Protein AF-A0A7W1SUH8-F1 (afdb_monomer_lite)

Radius of gyration: 11.29 Å; chains: 1; bounding box: 22×27×23 Å

Foldseek 3Di:
DKWKWFQFPVGTFGFGDDDDDDPDDTGTPDDPVRGQKMWMADDDPPPDPDGPPRTPDIDGDD

Structure (mmCIF, N/CA/C/O backbone):
data_AF-A0A7W1SUH8-F1
#
_entry.id   AF-A0A7W1SUH8-F1
#
loop_
_atom_site.group_PDB
_atom_site.id
_atom_site.type_symbol
_atom_site.label_atom_id
_atom_site.label_alt_id
_atom_site.label_comp_id
_atom_site.label_asym_id
_atom_site.label_entity_id
_atom_site.label_seq_id
_atom_site.pdbx_PDB_ins_code
_atom_site.Cartn_x
_atom_site.Cartn_y
_atom_site.Cartn_z
_atom_site.occupancy
_atom_site.B_iso_or_equiv
_atom_site.auth_seq_id
_atom_site.auth_comp_id
_atom_site.auth_asym_id
_atom_site.auth_atom_id
_atom_site.pdbx_PDB_model_nu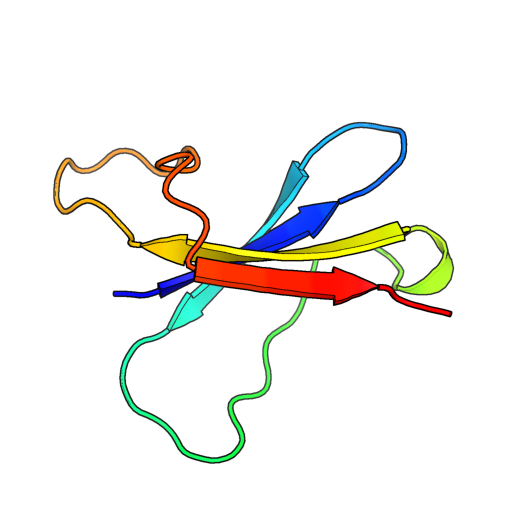m
ATOM 1 N N . PHE A 1 1 ? 8.829 5.232 -9.751 1.00 87.94 1 PHE A N 1
ATOM 2 C CA . PHE A 1 1 ? 8.924 4.238 -8.664 1.00 87.94 1 PHE A CA 1
ATOM 3 C C . PHE A 1 1 ? 7.503 3.885 -8.238 1.00 87.94 1 PHE A C 1
ATOM 5 O O . PHE A 1 1 ? 6.575 4.552 -8.680 1.00 87.94 1 PHE A O 1
ATOM 12 N N . TYR A 1 2 ? 7.314 2.821 -7.473 1.00 92.00 2 TYR A N 1
ATOM 13 C CA . TYR A 1 2 ? 6.040 2.457 -6.862 1.00 92.00 2 TYR A CA 1
ATOM 14 C C . TYR A 1 2 ? 6.094 2.770 -5.375 1.00 92.00 2 TYR A C 1
ATOM 16 O O . TYR A 1 2 ? 7.138 2.594 -4.754 1.00 92.00 2 TYR A O 1
ATOM 24 N N . GLU A 1 3 ? 4.967 3.178 -4.816 1.00 93.81 3 GLU A N 1
ATOM 25 C CA . GLU A 1 3 ? 4.790 3.486 -3.398 1.00 93.81 3 GLU A CA 1
ATOM 26 C C . GLU A 1 3 ? 3.691 2.588 -2.821 1.00 93.81 3 GLU A C 1
ATOM 28 O O . GLU A 1 3 ? 2.565 2.562 -3.322 1.00 93.81 3 GLU A O 1
ATOM 33 N N . ALA A 1 4 ? 4.027 1.806 -1.795 1.00 94.25 4 ALA A N 1
ATOM 34 C CA . ALA A 1 4 ? 3.113 0.895 -1.119 1.00 94.25 4 ALA A CA 1
ATOM 35 C C . ALA A 1 4 ? 2.579 1.507 0.181 1.00 94.25 4 ALA A C 1
ATOM 37 O O . ALA A 1 4 ? 3.331 2.066 0.984 1.00 94.25 4 ALA A O 1
ATOM 38 N N . TRP A 1 5 ? 1.281 1.319 0.408 1.00 95.38 5 TRP A N 1
ATOM 39 C CA . TRP A 1 5 ? 0.536 1.895 1.521 1.00 95.38 5 TRP A CA 1
ATOM 40 C C . TRP A 1 5 ? -0.367 0.852 2.170 1.00 95.38 5 TRP A C 1
ATOM 42 O O . TRP A 1 5 ? -1.032 0.080 1.478 1.00 95.38 5 TRP A O 1
ATOM 52 N N . ALA A 1 6 ? -0.429 0.870 3.498 1.00 95.50 6 ALA A N 1
ATOM 53 C CA . ALA A 1 6 ? -1.392 0.120 4.288 1.00 95.50 6 ALA A CA 1
ATOM 54 C C . ALA A 1 6 ? -2.589 1.029 4.581 1.00 95.50 6 ALA A C 1
ATOM 56 O O . ALA A 1 6 ? -2.449 2.086 5.198 1.00 95.50 6 ALA A O 1
ATOM 57 N N . LYS A 1 7 ? -3.774 0.628 4.130 1.00 95.00 7 LYS A N 1
A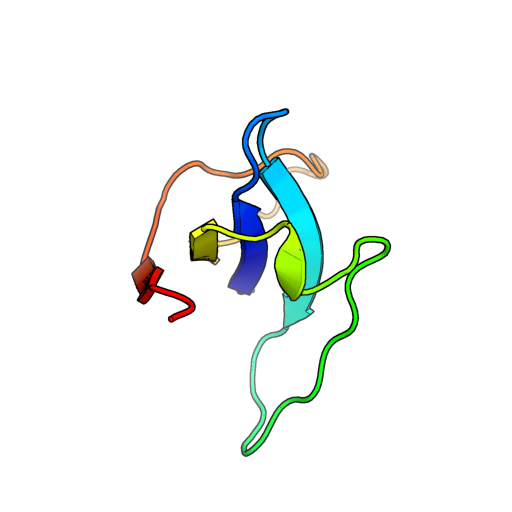TOM 58 C CA . LYS A 1 7 ? -5.028 1.293 4.462 1.00 95.00 7 LYS A CA 1
ATOM 59 C C . LYS A 1 7 ? -5.556 0.723 5.770 1.00 95.00 7 LYS A C 1
ATOM 61 O O . LYS A 1 7 ? -5.821 -0.471 5.855 1.00 95.00 7 LYS A O 1
ATOM 66 N N . THR A 1 8 ? -5.743 1.597 6.744 1.00 94.31 8 THR A N 1
ATOM 67 C CA . THR A 1 8 ? -6.319 1.282 8.054 1.00 94.31 8 THR A CA 1
ATOM 68 C C . THR A 1 8 ? -7.543 2.164 8.305 1.00 94.31 8 THR A C 1
ATOM 70 O O . THR A 1 8 ? -7.780 3.138 7.577 1.00 94.31 8 THR A O 1
ATOM 73 N N . ALA A 1 9 ? -8.264 1.907 9.396 1.00 94.06 9 ALA A N 1
ATOM 74 C CA . ALA A 1 9 ? -9.335 2.785 9.870 1.00 94.06 9 ALA A CA 1
ATOM 75 C C . ALA A 1 9 ? -8.860 4.221 10.194 1.00 94.06 9 ALA A C 1
ATOM 77 O O . ALA A 1 9 ? -9.665 5.152 10.195 1.00 94.06 9 ALA A O 1
ATOM 78 N N . HIS A 1 10 ? -7.560 4.417 10.443 1.00 92.25 10 HIS A N 1
ATOM 79 C CA . HIS A 1 10 ? -6.960 5.713 10.775 1.00 92.25 10 HIS A CA 1
ATOM 80 C C . HIS A 1 10 ? -6.377 6.452 9.564 1.00 92.25 10 HIS A C 1
ATOM 82 O O . HIS A 1 10 ? -5.903 7.578 9.707 1.00 92.25 10 HIS A O 1
ATOM 88 N N . GLY A 1 11 ? -6.421 5.846 8.374 1.00 92.19 11 GLY A N 1
ATOM 89 C CA . GLY A 1 11 ? -5.880 6.417 7.145 1.00 92.19 11 GLY A CA 1
ATOM 90 C C . GLY A 1 11 ? -4.794 5.552 6.513 1.00 92.19 11 GLY A C 1
ATOM 91 O O . GLY A 1 11 ? -4.713 4.343 6.751 1.00 92.19 11 GLY A O 1
ATOM 92 N N . LEU A 1 12 ? -3.989 6.182 5.657 1.00 93.25 12 LEU A N 1
ATOM 93 C CA . LEU A 1 12 ? -2.897 5.528 4.942 1.00 93.25 12 LEU A CA 1
ATOM 94 C C . LEU A 1 12 ? -1.612 5.587 5.763 1.00 93.25 12 LEU A C 1
ATOM 96 O O . LEU A 1 12 ? -1.184 6.657 6.188 1.00 93.25 12 LEU A O 1
ATOM 100 N N . VAL A 1 13 ? -0.989 4.427 5.936 1.00 93.88 13 VAL A N 1
ATOM 101 C CA . VAL A 1 13 ? 0.318 4.273 6.571 1.00 93.88 13 VAL A CA 1
ATOM 102 C C . VAL A 1 13 ? 1.331 3.880 5.495 1.00 93.88 13 VAL A C 1
ATOM 104 O O . VAL A 1 13 ? 1.068 2.930 4.749 1.00 93.88 13 VAL A O 1
ATOM 107 N N . PRO A 1 14 ? 2.479 4.570 5.380 1.00 93.81 14 PRO A N 1
ATOM 108 C CA . PRO A 1 14 ? 3.500 4.202 4.408 1.00 93.81 14 PRO A CA 1
ATOM 109 C C . PRO A 1 14 ? 4.086 2.821 4.732 1.00 93.81 14 PRO A C 1
ATOM 111 O O . PRO A 1 14 ? 4.361 2.495 5.889 1.00 93.81 14 PRO A O 1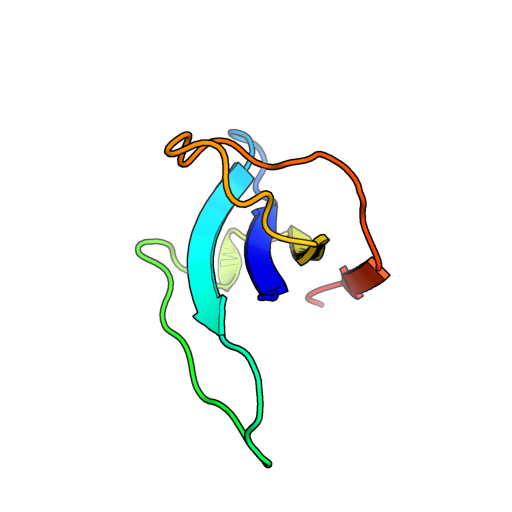
ATOM 114 N N . ILE A 1 15 ? 4.275 2.003 3.697 1.00 93.94 15 ILE A N 1
ATOM 115 C CA . ILE A 1 15 ? 5.025 0.740 3.769 1.00 93.94 15 ILE A CA 1
ATOM 116 C C . ILE A 1 15 ? 6.425 0.963 3.184 1.00 93.94 15 ILE A C 1
ATOM 118 O O . ILE A 1 15 ? 7.425 0.607 3.796 1.00 93.94 15 ILE A O 1
ATOM 122 N N . GLY A 1 16 ? 6.511 1.584 2.005 1.00 91.38 16 GLY A N 1
ATOM 123 C CA . GLY A 1 16 ? 7.788 1.938 1.385 1.00 91.38 16 GLY A CA 1
ATOM 124 C C . GLY A 1 16 ? 7.700 2.096 -0.127 1.00 91.38 16 GLY A C 1
ATOM 125 O O . GLY A 1 16 ? 6.665 1.819 -0.736 1.00 91.38 16 GLY A O 1
ATOM 126 N N . THR A 1 17 ? 8.806 2.519 -0.735 1.00 91.25 17 THR A N 1
ATOM 127 C CA . THR A 1 17 ? 8.934 2.638 -2.188 1.00 91.25 17 THR A CA 1
ATOM 128 C C . THR A 1 17 ? 9.752 1.488 -2.770 1.00 91.25 17 THR A C 1
ATOM 130 O O . THR A 1 17 ? 10.687 0.974 -2.157 1.00 91.25 17 THR A O 1
ATOM 133 N N . PHE A 1 18 ? 9.393 1.055 -3.973 1.00 90.88 18 PHE A N 1
ATOM 134 C CA . PHE A 1 18 ? 10.099 0.017 -4.720 1.00 90.88 18 PHE A CA 1
ATOM 135 C C . PHE A 1 18 ? 10.062 0.330 -6.221 1.00 90.88 18 PHE A C 1
ATOM 137 O O . PHE A 1 18 ? 9.461 1.306 -6.661 1.00 90.88 18 PHE A O 1
ATOM 144 N N . HIS A 1 19 ? 10.757 -0.451 -7.041 1.00 86.75 19 HIS A N 1
ATOM 145 C CA . HIS A 1 19 ? 10.776 -0.242 -8.494 1.00 86.75 19 HIS A CA 1
ATOM 146 C C . HIS A 1 19 ? 10.752 -1.580 -9.227 1.00 86.75 19 HIS A C 1
ATOM 148 O O . HIS A 1 19 ? 9.681 -2.125 -9.468 1.00 86.75 19 HIS A O 1
ATOM 154 N N . THR A 1 20 ? 11.924 -2.125 -9.536 1.00 79.06 20 THR A N 1
ATOM 155 C CA . THR A 1 20 ? 12.134 -3.430 -10.136 1.00 79.06 20 THR A CA 1
ATOM 156 C C . THR A 1 20 ? 12.595 -4.410 -9.070 1.00 79.06 20 THR A C 1
ATOM 158 O O . THR A 1 20 ? 13.514 -4.125 -8.304 1.00 79.06 20 THR A O 1
ATOM 161 N N . GLY A 1 21 ? 11.942 -5.564 -9.039 1.00 76.56 21 GLY A N 1
ATOM 162 C CA . GLY A 1 21 ? 12.244 -6.688 -8.167 1.00 76.56 21 GLY A CA 1
ATOM 163 C C . GLY A 1 21 ? 11.194 -7.774 -8.375 1.00 76.56 21 GLY A C 1
ATOM 164 O O . GLY A 1 21 ? 10.031 -7.468 -8.631 1.00 76.56 21 GLY A O 1
ATOM 165 N N . ILE A 1 22 ? 11.619 -9.031 -8.310 1.00 80.88 22 ILE A N 1
ATOM 166 C CA . ILE A 1 22 ? 10.725 -10.187 -8.206 1.00 80.88 22 ILE A CA 1
ATOM 167 C C . ILE A 1 22 ? 10.695 -10.536 -6.715 1.00 80.88 22 ILE A C 1
ATOM 169 O O . ILE A 1 22 ? 11.749 -10.515 -6.083 1.00 80.88 22 ILE A O 1
ATOM 173 N N . ASP A 1 23 ? 9.510 -10.785 -6.157 1.00 85.31 23 ASP A N 1
ATOM 174 C CA . ASP A 1 23 ? 9.313 -11.115 -4.735 1.00 85.31 23 ASP A CA 1
ATOM 175 C C . ASP A 1 23 ? 9.884 -10.067 -3.760 1.00 85.31 23 ASP A C 1
ATOM 177 O O . ASP A 1 23 ? 10.704 -10.346 -2.885 1.00 85.31 23 ASP A O 1
ATOM 181 N N . VAL A 1 24 ? 9.443 -8.817 -3.916 1.00 86.50 24 VAL A N 1
ATOM 182 C CA . VAL A 1 24 ? 9.825 -7.720 -3.019 1.00 86.50 24 VAL A CA 1
ATOM 183 C C . VAL A 1 24 ? 9.096 -7.855 -1.679 1.00 86.50 24 VAL A C 1
ATOM 185 O O . VAL A 1 24 ? 7.871 -7.766 -1.621 1.00 86.50 24 VAL A O 1
ATOM 188 N N . THR A 1 25 ? 9.858 -7.986 -0.594 1.00 89.75 25 THR A N 1
ATOM 189 C CA . THR A 1 25 ? 9.338 -7.919 0.779 1.00 89.75 25 THR A CA 1
ATOM 190 C C . THR A 1 25 ? 9.523 -6.515 1.342 1.00 89.75 25 THR A C 1
ATOM 192 O O . THR A 1 25 ? 10.636 -5.989 1.356 1.00 89.75 25 THR A O 1
ATOM 195 N N . LEU A 1 26 ? 8.439 -5.928 1.844 1.00 89.69 26 LEU A N 1
ATOM 196 C CA . LEU A 1 26 ? 8.423 -4.627 2.513 1.00 89.69 26 LEU A CA 1
ATOM 197 C C . LEU A 1 26 ? 7.831 -4.769 3.919 1.00 89.69 26 LEU A C 1
ATOM 199 O O . LEU A 1 26 ? 7.204 -5.779 4.238 1.00 89.69 26 LEU A O 1
ATOM 203 N N . TRP A 1 27 ? 8.009 -3.743 4.749 1.00 89.94 27 TRP A N 1
ATOM 204 C CA . TRP A 1 27 ? 7.562 -3.742 6.140 1.00 89.94 27 TRP A CA 1
ATOM 205 C C . TRP A 1 27 ? 6.751 -2.488 6.421 1.00 89.94 27 TRP A C 1
ATOM 207 O O . TRP A 1 27 ? 7.139 -1.397 6.021 1.00 89.94 27 TRP A O 1
ATOM 217 N N . SER A 1 28 ? 5.637 -2.640 7.130 1.00 90.06 28 SER A N 1
ATOM 218 C CA . SER A 1 28 ? 4.880 -1.508 7.654 1.00 90.06 28 SER A CA 1
ATOM 219 C C . SER A 1 28 ? 5.101 -1.387 9.156 1.00 90.06 28 SER A C 1
ATOM 221 O O . SER A 1 28 ? 5.323 -2.385 9.838 1.00 90.06 28 SER A O 1
ATOM 223 N N . GLY A 1 29 ? 5.002 -0.165 9.676 1.00 90.56 29 GLY A N 1
ATOM 224 C CA . GLY A 1 29 ? 5.049 0.100 11.116 1.00 90.56 29 GLY A CA 1
ATOM 225 C C . GLY A 1 29 ? 3.781 -0.307 11.876 1.00 90.56 29 GLY A C 1
ATOM 226 O O . GLY A 1 29 ? 3.715 -0.083 13.081 1.00 90.56 29 GLY A O 1
ATOM 227 N N . VAL A 1 30 ? 2.775 -0.870 11.197 1.00 91.12 30 VAL A N 1
ATOM 228 C CA . VAL A 1 30 ? 1.510 -1.321 11.799 1.00 91.12 30 VAL A CA 1
ATOM 229 C C . VAL A 1 30 ? 1.303 -2.824 11.642 1.00 91.12 30 VAL A C 1
ATOM 231 O O . VAL A 1 30 ? 1.839 -3.455 10.728 1.00 91.12 30 VAL A O 1
ATOM 234 N N . SER A 1 31 ? 0.500 -3.395 12.540 1.00 90.88 31 SER A N 1
ATOM 235 C CA . SER A 1 31 ? 0.066 -4.787 12.450 1.00 90.88 31 SER A CA 1
ATOM 236 C C . SER A 1 31 ? -0.800 -4.994 11.211 1.00 90.88 31 SER A C 1
ATOM 238 O O . SER A 1 31 ? -1.707 -4.210 10.947 1.00 90.88 31 SER A O 1
ATOM 240 N N . MET A 1 32 ? -0.577 -6.088 10.480 1.00 88.31 32 MET A N 1
ATOM 241 C CA . MET A 1 32 ? -1.423 -6.445 9.332 1.00 88.31 32 MET A CA 1
ATOM 242 C C . MET A 1 32 ? -2.850 -6.827 9.739 1.00 88.31 32 MET A C 1
ATOM 244 O O . MET A 1 32 ? -3.735 -6.807 8.895 1.00 88.31 32 MET A O 1
ATOM 248 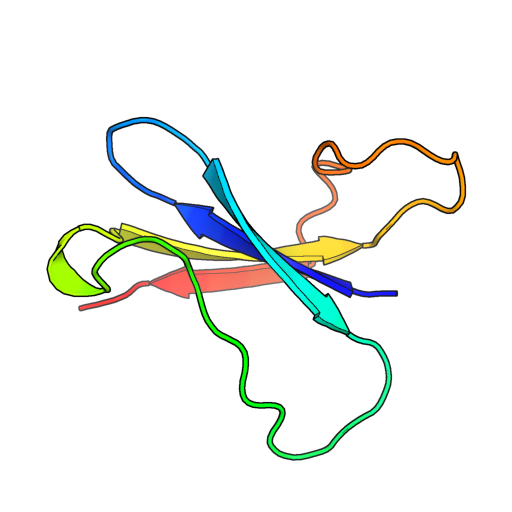N N . ALA A 1 33 ? -3.090 -7.128 11.020 1.00 91.00 33 ALA A N 1
ATOM 249 C CA . ALA A 1 33 ? -4.440 -7.347 11.540 1.00 91.00 33 ALA A CA 1
ATOM 250 C C . ALA A 1 33 ? -5.297 -6.065 11.548 1.00 91.00 33 ALA A C 1
ATOM 252 O O . ALA A 1 33 ? -6.519 -6.160 11.569 1.00 91.00 33 ALA A O 1
ATOM 253 N N . ASP A 1 34 ? -4.664 -4.887 11.509 1.00 92.44 34 ASP A N 1
ATOM 254 C CA . ASP A 1 34 ? -5.336 -3.580 11.516 1.00 92.44 34 ASP A CA 1
ATOM 255 C C . ASP A 1 34 ? -5.450 -2.973 10.101 1.00 92.44 34 ASP 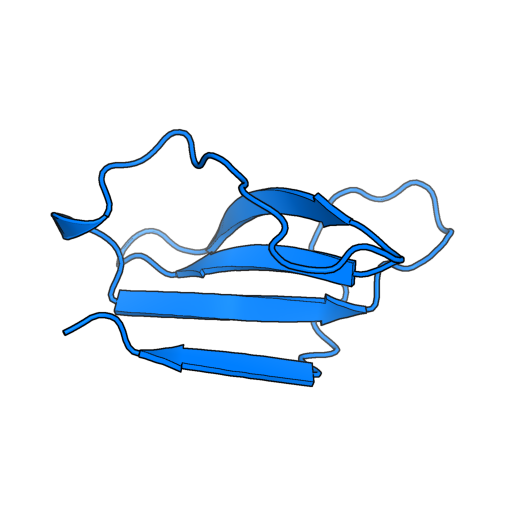A C 1
ATOM 257 O O . ASP A 1 34 ? -5.835 -1.810 9.935 1.00 92.44 34 ASP A O 1
ATOM 261 N N . VAL A 1 35 ? -5.058 -3.732 9.072 1.00 94.25 35 VAL A N 1
ATOM 262 C CA . VAL A 1 35 ? -4.996 -3.283 7.677 1.00 94.25 35 VAL A CA 1
ATOM 263 C C . VAL A 1 35 ? -6.168 -3.866 6.898 1.00 94.25 35 VAL A C 1
ATOM 265 O O . VAL A 1 35 ? -6.280 -5.075 6.752 1.00 94.25 35 VAL A O 1
ATOM 268 N N . ASP A 1 36 ? -6.993 -2.997 6.318 1.00 95.25 36 ASP A N 1
ATOM 269 C CA . ASP A 1 36 ? -8.110 -3.392 5.452 1.00 95.25 36 ASP A CA 1
ATOM 270 C C . ASP A 1 36 ? -7.619 -3.758 4.043 1.00 95.25 36 ASP A C 1
ATOM 272 O O . ASP A 1 36 ? -8.138 -4.645 3.361 1.00 95.25 36 ASP A O 1
ATOM 276 N N . ALA A 1 37 ? -6.626 -3.014 3.554 1.00 95.31 37 ALA A N 1
ATOM 277 C CA . ALA A 1 37 ? -6.109 -3.177 2.206 1.00 95.31 37 ALA A CA 1
ATOM 278 C C . ALA A 1 37 ? -4.676 -2.673 2.076 1.00 95.31 37 ALA A C 1
ATOM 280 O O . ALA A 1 37 ? -4.279 -1.701 2.714 1.00 95.31 37 ALA A O 1
ATOM 281 N N . ILE A 1 38 ? -3.935 -3.270 1.152 1.00 94.81 38 ILE A N 1
ATOM 282 C CA . ILE A 1 38 ? -2.670 -2.739 0.656 1.00 94.81 38 ILE A CA 1
ATOM 283 C C . ILE A 1 38 ? -2.946 -2.054 -0.680 1.00 94.81 38 ILE A C 1
ATOM 285 O O . ILE A 1 38 ? -3.577 -2.633 -1.566 1.00 94.81 38 ILE A O 1
ATOM 289 N N . THR A 1 39 ? -2.482 -0.820 -0.844 1.00 95.44 39 THR A N 1
ATOM 290 C CA . THR A 1 39 ? -2.561 -0.091 -2.116 1.00 95.44 39 THR A CA 1
ATOM 291 C C . THR A 1 39 ? -1.174 0.244 -2.627 1.00 95.44 39 THR A C 1
ATOM 293 O O . THR A 1 39 ? -0.290 0.563 -1.837 1.00 95.44 39 THR A O 1
ATOM 296 N N . VAL A 1 40 ? -1.004 0.221 -3.947 1.00 93.88 40 VAL A N 1
ATOM 297 C CA . VAL A 1 40 ? 0.212 0.690 -4.613 1.00 93.88 40 VAL A CA 1
ATOM 298 C C . VAL A 1 40 ? -0.148 1.837 -5.541 1.00 93.88 40 VAL A C 1
ATOM 300 O O . VAL A 1 40 ? -1.107 1.728 -6.312 1.00 93.88 40 VAL A O 1
ATOM 303 N N . SER A 1 41 ? 0.634 2.905 -5.479 1.00 94.88 41 SER A N 1
ATOM 304 C CA . SER A 1 41 ? 0.513 4.080 -6.339 1.00 94.88 41 SER A CA 1
ATOM 305 C C . SER A 1 41 ? 1.830 4.347 -7.085 1.00 94.88 41 SER A C 1
ATOM 307 O O . SER A 1 41 ? 2.854 3.710 -6.811 1.00 94.88 41 SER A O 1
ATOM 309 N N . LEU A 1 42 ? 1.798 5.233 -8.081 1.00 93.25 42 LEU A N 1
ATOM 310 C CA . LEU A 1 42 ? 3.001 5.680 -8.788 1.00 93.25 42 LEU A CA 1
ATOM 311 C C . LEU A 1 42 ? 3.664 6.837 -8.041 1.00 93.25 42 LEU A C 1
ATOM 313 O O . LEU A 1 42 ? 3.087 7.909 -7.931 1.00 93.25 42 LEU A O 1
ATOM 317 N N . GLU A 1 43 ? 4.906 6.647 -7.612 1.00 88.44 43 GLU A N 1
ATOM 318 C CA . GLU A 1 43 ? 5.695 7.708 -6.983 1.00 88.44 43 GLU A CA 1
ATOM 319 C C . GLU A 1 43 ? 5.949 8.853 -7.974 1.00 88.44 43 GLU A C 1
ATOM 321 O O . GLU A 1 43 ? 6.421 8.610 -9.097 1.00 88.44 43 GLU A O 1
ATOM 326 N N . GLN A 1 44 ? 5.708 10.092 -7.541 1.00 88.50 44 GLN A N 1
ATOM 327 C CA . GLN A 1 44 ? 6.091 11.291 -8.284 1.00 88.50 44 GLN A CA 1
ATOM 328 C C . GLN A 1 44 ? 7.498 11.731 -7.880 1.00 88.50 44 GLN A C 1
ATOM 330 O O . GLN A 1 44 ? 7.878 11.696 -6.719 1.00 88.50 44 GLN A O 1
ATOM 335 N N . ASN A 1 45 ? 8.305 12.152 -8.854 1.00 84.44 45 ASN A N 1
ATOM 336 C CA . ASN A 1 45 ? 9.640 12.680 -8.577 1.00 84.44 45 ASN A CA 1
ATOM 337 C C . ASN A 1 45 ? 9.568 14.181 -8.252 1.00 84.44 45 ASN A C 1
ATOM 339 O O . ASN A 1 45 ? 10.118 15.002 -8.987 1.00 84.44 45 ASN A O 1
ATOM 343 N N . ASP A 1 46 ? 8.830 14.532 -7.202 1.00 87.31 46 ASP A N 1
ATOM 344 C CA . ASP A 1 46 ? 8.578 15.911 -6.764 1.00 87.31 46 ASP A CA 1
ATOM 345 C C . ASP A 1 46 ? 9.193 16.232 -5.386 1.00 87.31 46 ASP A C 1
ATOM 347 O O . ASP A 1 46 ? 9.185 17.384 -4.955 1.00 87.31 46 ASP A O 1
ATOM 351 N N . GLY A 1 47 ? 9.781 15.232 -4.718 1.00 84.00 47 GLY A N 1
ATOM 352 C CA . GLY A 1 47 ? 10.360 15.371 -3.381 1.00 84.00 47 GLY A CA 1
ATOM 353 C C . GLY A 1 47 ? 9.321 15.363 -2.255 1.00 84.00 47 GLY A C 1
ATOM 354 O O . GLY A 1 47 ? 9.694 15.595 -1.104 1.00 84.00 47 GLY A O 1
ATOM 355 N N . ASN A 1 48 ? 8.050 15.096 -2.567 1.00 84.75 48 ASN A N 1
ATOM 356 C CA . ASN A 1 48 ? 6.986 14.880 -1.598 1.00 84.75 48 ASN A CA 1
ATOM 357 C C . ASN A 1 48 ? 6.877 13.384 -1.276 1.00 84.75 48 ASN A C 1
ATOM 359 O O . ASN A 1 48 ? 7.020 12.535 -2.143 1.00 84.75 48 ASN A O 1
ATOM 363 N N . GLN A 1 49 ? 6.639 13.067 -0.008 1.00 81.25 49 GLN A N 1
ATOM 364 C CA . GLN A 1 49 ? 6.487 11.694 0.482 1.00 81.25 49 GLN A CA 1
ATOM 365 C C . GLN A 1 49 ? 5.016 11.326 0.709 1.00 81.25 49 GLN A C 1
ATOM 367 O O . GLN A 1 49 ? 4.715 10.226 1.169 1.00 81.25 49 GLN A O 1
ATOM 372 N N . GLU A 1 50 ? 4.095 12.256 0.454 1.00 86.94 50 GLU A N 1
ATOM 373 C CA . GLU A 1 50 ? 2.668 11.973 0.420 1.00 86.94 50 GLU A CA 1
ATOM 374 C C . GLU A 1 50 ? 2.317 11.094 -0.776 1.00 86.94 50 GLU A C 1
ATOM 376 O O . GLU A 1 50 ? 2.972 11.127 -1.817 1.00 86.94 50 GLU A O 1
ATOM 381 N N . THR A 1 51 ? 1.225 10.341 -0.649 1.00 85.00 51 THR A N 1
ATOM 382 C CA . THR A 1 51 ? 0.776 9.530 -1.773 1.00 85.00 51 THR A CA 1
ATOM 383 C C . THR A 1 51 ? 0.404 10.383 -2.979 1.00 85.00 51 THR A C 1
ATOM 385 O O . THR A 1 51 ? -0.356 11.345 -2.868 1.00 85.00 51 THR A O 1
ATOM 388 N N . SER A 1 52 ? 0.831 9.953 -4.165 1.00 85.94 52 SER A N 1
ATOM 389 C CA . SER A 1 52 ? 0.415 10.561 -5.436 1.00 85.94 52 SER A CA 1
ATOM 390 C C . SER A 1 52 ? -1.090 10.441 -5.708 1.00 85.94 52 SER A C 1
ATOM 392 O O . SER A 1 52 ? -1.629 11.102 -6.598 1.00 85.94 52 SER A O 1
ATOM 394 N N . GLY A 1 53 ? -1.774 9.512 -5.028 1.00 88.19 53 GLY A N 1
ATOM 395 C CA . GLY A 1 53 ? -3.164 9.141 -5.293 1.00 88.19 53 GLY A CA 1
ATOM 396 C C . GLY A 1 53 ? -3.388 8.364 -6.599 1.00 88.19 53 GLY A C 1
ATOM 397 O O . GLY A 1 53 ? -4.487 7.834 -6.800 1.00 88.19 53 GLY A O 1
ATOM 398 N N . GLN A 1 54 ? -2.370 8.232 -7.459 1.00 92.62 54 GLN A N 1
ATOM 399 C CA . GLN A 1 54 ? -2.422 7.481 -8.716 1.00 92.62 54 GLN A CA 1
ATOM 400 C C . GLN A 1 54 ? -2.289 5.978 -8.456 1.00 92.62 54 GLN A C 1
ATOM 402 O O . GLN A 1 54 ? -1.251 5.362 -8.697 1.00 92.62 54 GLN A O 1
ATOM 407 N N . ARG A 1 55 ? -3.366 5.388 -7.938 1.00 93.38 55 ARG A N 1
ATOM 408 C CA . ARG A 1 55 ? -3.425 3.970 -7.575 1.00 93.38 55 ARG A CA 1
ATOM 409 C C . ARG A 1 55 ? -3.354 3.070 -8.807 1.00 93.38 55 ARG A C 1
ATOM 411 O O . ARG A 1 55 ? -4.182 3.173 -9.708 1.00 93.38 55 ARG A O 1
ATOM 418 N N . VAL A 1 56 ? -2.407 2.139 -8.783 1.00 94.25 56 VAL A N 1
ATOM 419 C CA . VAL A 1 56 ? -2.192 1.115 -9.819 1.00 94.25 56 VAL A CA 1
ATOM 420 C C . VAL A 1 56 ? -2.519 -0.295 -9.332 1.00 94.25 56 VAL A C 1
ATOM 422 O O . VAL A 1 56 ? -2.727 -1.190 -10.147 1.00 94.25 56 VAL A O 1
ATOM 425 N N . MET A 1 57 ? -2.609 -0.503 -8.015 1.00 93.25 57 MET A N 1
ATOM 426 C CA . MET A 1 57 ? -3.030 -1.774 -7.427 1.00 93.25 57 MET A CA 1
ATOM 427 C C . MET A 1 57 ? -3.748 -1.559 -6.095 1.00 93.25 57 MET A C 1
ATOM 429 O O . MET A 1 57 ? -3.416 -0.665 -5.315 1.00 93.25 57 MET A O 1
ATOM 433 N N . ILE A 1 58 ? -4.709 -2.439 -5.825 1.00 94.75 58 ILE A N 1
ATOM 434 C CA . ILE A 1 58 ? -5.304 -2.638 -4.508 1.00 94.75 58 ILE A CA 1
ATOM 435 C C . ILE A 1 58 ? -5.425 -4.137 -4.233 1.00 94.75 58 ILE A C 1
ATOM 437 O O . ILE A 1 58 ? -5.917 -4.889 -5.072 1.00 94.75 58 ILE A O 1
ATOM 441 N N . ALA A 1 59 ? -4.995 -4.562 -3.052 1.00 93.00 59 ALA A N 1
ATOM 442 C CA . ALA A 1 59 ? -5.190 -5.906 -2.530 1.00 93.00 59 ALA A CA 1
ATOM 443 C C . ALA A 1 59 ? -5.937 -5.808 -1.201 1.00 93.00 59 ALA A C 1
ATOM 445 O O . ALA A 1 59 ? -5.521 -5.072 -0.311 1.00 93.00 59 ALA A O 1
ATOM 446 N N . GLN A 1 60 ? -7.055 -6.519 -1.073 1.00 92.50 60 GLN A N 1
ATOM 447 C CA . GLN A 1 60 ? -7.771 -6.615 0.200 1.00 92.50 60 GLN A CA 1
ATOM 448 C C . 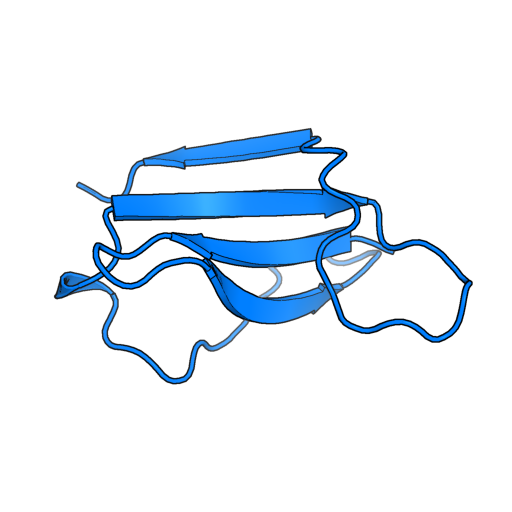GLN A 1 60 ? -7.046 -7.613 1.100 1.00 92.50 60 GLN A C 1
ATOM 450 O O . GLN A 1 60 ? -6.704 -8.707 0.642 1.00 92.50 60 GLN A O 1
ATOM 455 N N . VAL A 1 61 ? -6.828 -7.237 2.356 1.00 84.44 61 VAL A N 1
ATOM 456 C CA . VAL A 1 61 ? -6.334 -8.159 3.381 1.00 84.44 61 VAL A CA 1
ATOM 457 C C . VAL A 1 61 ? -7.572 -8.819 3.999 1.00 84.44 61 VAL A C 1
ATOM 459 O O . VAL A 1 61 ? -8.558 -8.140 4.274 1.00 84.44 61 VAL A O 1
ATOM 462 N N . ARG A 1 62 ? -7.582 -10.152 4.077 1.00 67.38 62 ARG A N 1
ATOM 463 C CA . ARG A 1 62 ? -8.697 -10.945 4.621 1.00 67.38 62 ARG A CA 1
ATOM 464 C C . ARG A 1 62 ? -8.399 -11.404 6.034 1.00 67.38 62 ARG A C 1
ATOM 466 O O . ARG A 1 62 ? -7.223 -11.748 6.277 1.00 67.38 62 ARG A O 1
#

pLDDT: mean 90.02, std 5.25, range [67.38, 95.5]

Sequence (62 aa):
FYEAWAKTAHGLVPIGTFHTGIDVTLWSGVSMADVDAITVSLEQNDGNQETSGQRVMIAQVR

Secondary structure (DSSP, 8-state):
-EEEEEEETTEEEEEEEE-S-SS-----SS-GGGEEEEEEEEPPTTS--S----EEEEEE--